Protein 4QPW (pdb70)

Solvent-accessible surface area: 6991 Å² total; per-residue (Å²): 173,38,124,76,54,37,94,35,47,0,50,123,29,51,41,114,41,93,62,85,41,51,157,94,4,136,151,51,13,88,35,25,55,39,121,142,62,7,0,0,28,2,96,11,77,75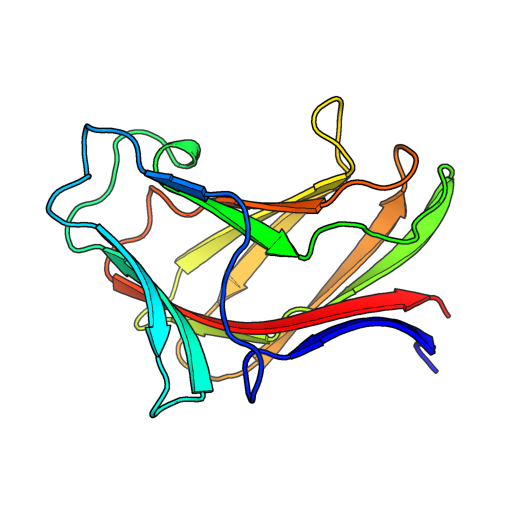,47,4,78,91,31,79,33,0,22,0,6,0,0,37,120,9,64,7,88,109,37,102,109,13,45,0,25,0,36,0,65,5,71,48,141,19,111,0,50,8,4,0,2,29,147,107,28,54,11,142,24,52,12,79,3,34,81,106,65,86,79,28,91,38,80,13,124,3,71,19,96,17,18,6,0,8,0,38,1,0,106,21,76,18,25,2,15,0,38,34,0,50,0,0,53,113

Nearest PDB structures (foldseek):
  4mgs-assembly1_A  TM=1.003E+00  e=3.527E-27  Bacteroides intestinalis DSM 17393
  1gui-assembly1_A  TM=7.685E-01  e=1.820E-06  Thermotoga maritima
  7vnn-assembly1_D  TM=5.940E-01  e=4.351E-04  Clostridioides difficile
  7vnj-assembly1_A  TM=5.433E-01  e=2.843E-04  Clostridioides difficile
  6uwr-assembly1_A  TM=5.544E-01  e=8.235E-04  Clostridioides difficile

InterPro domains:
  IPR001000 Glycoside hydrolase family 10 domain [PF00331] (56-187)
  IPR001000 Glycoside hydrolase family 10 domain [PF00331] (482-740)
  IPR001000 Glycoside hydrolase family 10 domain [SM00633] (434-743)
  IPR008979 Galactose-binding-like domain superfamily [SSF49785] (173-276)
  IPR008979 Galactose-binding-like domain superfamily [SSF49785] (309-467)
  IPR017853 Glycoside hydrolase superfamily [SSF51445] (57-744)
  IPR044846 Glycoside hydrolase family 10 [PTHR31490] (482-677)

B-factor: mean 18.02, std 11.52, range [4.52, 86.67]

Organism: NCBI:txid471870

Foldseek 3Di:
DFAFQDKDFLLPDWDDWDWAAAPVFVVFWDWTHDNVVRWTKIAGADFDPDQQNGKTFQWFQGQAAAFDKKKKKWWKAWPAWDKKKKFFDAPVDGHIDMDTHGHDGDMDMDMDGGHHGTTTIMITGRRDHGMMTIGMITITDD

Sequence (142 aa):
VDKVDYEIDYSTAGYSFWNEVNEEVKETTTIGKNDTEGCLEIKTSVAASQNHFIQYHTADNLPIEIGKEYKLKMMMVRGSAEGKLNFGVGPWSGRAEGSFSFNTEWKEYEFSFKAVADGGHVMTQSGLFVGTIQIKYVKITHS

Secondary structure (DSSP, 8-state):
--EEEEEEETTT------EEE-GGGGGGEEEEEETTTTEEEEEESS--SSGGGEEEESS-S----TT-EEEEEEEEEESS-EEEEEEEE-TT--EEEEEEE-SS-EEEEEEEE-SSSS-EEEEE-TT--EEEEEEEEEEEE-

Radius of gyration: 14.31 Å; Cα contacts (8 Å, |Δi|>4): 376; chains: 1; bounding box: 26×39×34 Å

CATH classification: 2.60.120.260

Structure (mmCIF, N/CA/C/O backbone):
data_4QPW
#
_entry.id   4QPW
#
_cell.length_a   36.869
_cell.length_b   57.049
_cell.length_c   85.383
_cell.angle_alpha   90.00
_cell.angle_beta   90.00
_cell.angle_gamma   90.00
#
_symmetry.space_group_name_H-M   'P 21 21 21'
#
loop_
_entity.id
_entity.type
_entity.pdbx_description
1 polymer 'glycosyl hydrolase family 10'
2 branched beta-D-xylopyranose-(1-4)-beta-D-xylopyranose-(1-4)-beta-D-xylopyranose
3 water water
#
loop_
_atom_site.group_PDB
_atom_site.id
_atom_site.type_symbol
_atom_site.label_atom_id
_atom_site.label_alt_id
_atom_site.label_comp_id
_atom_site.label_asym_id
_atom_site.label_entity_id
_atom_site.label_seq_id
_atom_site.pdbx_PDB_ins_code
_atom_site.Cartn_x
_atom_site.Cartn_y
_atom_site.Cartn_z
_atom_site.occupancy
_atom_site.B_iso_or_equiv
_atom_site.auth_seq_id
_atom_site.auth_comp_id
_atom_site.auth_asym_id
_atom_site.auth_atom_id
_atom_site.pdbx_PDB_model_num
ATOM 1 N N . VAL A 1 1 ? -17.718 0.066 -5.375 1.00 13.00 159 VAL A N 1
ATOM 2 C CA . VAL A 1 1 ? -16.975 -1.202 -5.462 1.00 12.35 159 VAL A CA 1
ATOM 3 C C . VAL A 1 1 ? -15.920 -1.226 -4.380 1.00 10.91 159 VAL A C 1
ATOM 4 O O . VAL A 1 1 ? -15.223 -0.206 -4.114 1.00 12.58 159 VAL A O 1
ATOM 8 N N . ASP A 1 2 ? -15.748 -2.373 -3.774 1.00 10.26 160 ASP A N 1
ATOM 9 C CA . ASP A 1 2 ? -14.645 -2.619 -2.798 1.00 9.72 160 ASP A CA 1
ATOM 10 C C . ASP A 1 2 ? -13.500 -3.154 -3.605 1.00 10.35 160 ASP A C 1
ATOM 11 O O . ASP A 1 2 ? -13.419 -4.361 -3.942 1.00 10.41 160 ASP A O 1
ATOM 16 N N . LYS A 1 3 ? -12.609 -2.264 -4.055 1.00 10.51 161 LYS A N 1
ATOM 17 C CA . LYS A 1 3 ? -11.429 -2.599 -4.833 1.00 10.56 161 LYS A CA 1
ATOM 18 C C . LYS A 1 3 ? -10.462 -3.428 -3.998 1.00 10.16 161 LYS A C 1
ATOM 19 O O . LYS A 1 3 ? -10.226 -3.085 -2.851 1.00 10.51 161 LYS A O 1
ATOM 25 N N . VAL A 1 4 ? -9.949 -4.509 -4.579 1.00 9.66 162 VAL A N 1
ATOM 26 C CA . VAL A 1 4 ? -9.163 -5.475 -3.801 1.00 10.13 162 VAL A CA 1
ATOM 27 C C . VAL A 1 4 ? -7.672 -5.067 -3.787 1.00 10.08 162 VAL A C 1
ATOM 28 O O . VAL A 1 4 ? -7.025 -5.029 -4.878 1.00 12.18 162 VAL A O 1
ATOM 32 N N . ASP A 1 5 ? -7.181 -4.706 -2.657 1.00 8.83 163 ASP A N 1
ATOM 33 C CA . ASP A 1 5 ? -5.746 -4.423 -2.484 1.00 9.65 163 ASP A CA 1
ATOM 34 C C . ASP A 1 5 ? -4.946 -5.704 -2.392 1.00 9.28 163 ASP A C 1
ATOM 35 O O . ASP A 1 5 ? -3.781 -5.761 -2.912 1.00 10.72 163 ASP A O 1
ATOM 40 N N . TYR A 1 6 ? -5.469 -6.731 -1.745 1.00 8.73 164 TYR A N 1
ATOM 41 C CA . TYR A 1 6 ? -4.745 -7.974 -1.392 1.00 8.58 164 TYR A CA 1
ATOM 42 C C . TYR A 1 6 ? -5.727 -9.092 -1.287 1.00 8.22 164 TYR A C 1
ATOM 43 O O . TYR A 1 6 ? -6.840 -8.901 -0.674 1.00 8.69 164 TYR A O 1
ATOM 52 N N . GLU A 1 7 ? -5.393 -10.256 -1.742 1.00 8.40 165 GLU A N 1
ATOM 53 C CA . GLU A 1 7 ? -6.203 -11.462 -1.478 1.00 8.98 165 GLU A CA 1
ATOM 54 C C . GLU A 1 7 ? -5.276 -12.635 -1.264 1.00 9.47 165 GLU A C 1
ATOM 55 O O . GLU A 1 7 ? -4.281 -12.846 -2.024 1.00 11.34 165 GLU A O 1
ATOM 61 N N . ILE A 1 8 ? -5.641 -13.521 -0.388 1.00 9.24 166 ILE A N 1
ATOM 62 C CA . ILE A 1 8 ? -5.067 -14.974 -0.306 1.00 9.69 166 ILE A CA 1
ATOM 63 C C . ILE A 1 8 ? -6.331 -15.815 -0.368 1.00 10.13 166 ILE A C 1
ATOM 64 O O . ILE A 1 8 ? -7.311 -15.638 0.433 1.00 10.90 166 ILE A O 1
ATOM 69 N N . ASP A 1 9 ? -6.413 -16.741 -1.318 1.00 10.30 167 ASP A N 1
ATOM 70 C CA . ASP A 1 9 ? -7.552 -17.560 -1.569 1.00 11.27 167 ASP A CA 1
ATOM 71 C C . ASP A 1 9 ? -7.174 -19.024 -1.336 1.00 10.37 167 ASP A C 1
ATOM 72 O O . ASP A 1 9 ? -6.496 -19.676 -2.170 1.00 11.79 167 ASP A O 1
ATOM 77 N N . TYR A 1 10 ? -7.618 -19.634 -0.244 1.00 9.46 168 TYR A N 1
ATOM 78 C CA . TYR A 1 10 ? -7.262 -20.978 0.162 1.00 9.82 168 TYR A CA 1
ATOM 79 C C . TYR A 1 10 ? -8.024 -22.028 -0.659 1.00 12.36 168 TYR A C 1
ATOM 80 O O . TYR A 1 10 ? -7.701 -23.232 -0.578 1.00 13.89 168 TYR A O 1
ATOM 89 N N . SER A 1 11 ? -8.925 -21.577 -1.535 1.00 13.77 169 SER A N 1
ATOM 90 C CA . SER A 1 11 ? -9.588 -22.444 -2.517 1.00 18.63 169 SER A CA 1
ATOM 91 C C . SER A 1 11 ? -8.525 -23.141 -3.232 1.00 17.67 169 SER A C 1
ATOM 92 O O . SER A 1 11 ? -8.751 -24.345 -3.619 1.00 22.35 169 SER A O 1
ATOM 95 N N . THR A 1 12 ? -7.427 -22.500 -3.612 1.00 15.70 170 THR A N 1
ATOM 96 C CA . THR A 1 12 ? -6.298 -23.024 -4.247 1.00 19.90 170 THR A CA 1
ATOM 97 C C . THR A 1 12 ? -4.967 -22.885 -3.482 1.00 19.31 170 THR A C 1
ATOM 98 O O . THR A 1 12 ? -4.164 -23.833 -3.589 1.00 22.66 170 THR A O 1
ATOM 102 N N . ALA A 1 13 ? -4.649 -21.766 -2.801 1.00 14.56 171 ALA A N 1
ATOM 103 C CA . ALA A 1 13 ? -3.367 -21.564 -2.109 1.00 12.69 171 ALA A CA 1
ATOM 104 C C . ALA A 1 13 ? -3.118 -22.533 -1.003 1.00 11.35 171 ALA A C 1
ATOM 105 O O . ALA A 1 13 ? -4.071 -22.877 -0.270 1.00 11.83 171 ALA A O 1
ATOM 107 N N . GLY A 1 14 ? -1.885 -22.972 -0.802 1.00 10.89 172 GLY A N 1
ATOM 108 C CA . GLY A 1 14 ? -1.502 -23.667 0.416 1.00 10.17 172 GLY A CA 1
ATOM 109 C C . GLY A 1 14 ? -1.278 -22.721 1.571 1.00 9.50 172 GLY A C 1
ATOM 110 O O . GLY A 1 14 ? -1.659 -21.530 1.469 1.00 10.93 172 GLY A O 1
ATOM 111 N N . TYR A 1 15 ? -0.740 -23.223 2.636 1.00 9.43 173 TYR A N 1
ATOM 112 C CA . TYR A 1 15 ? -0.519 -22.477 3.841 1.00 9.13 173 TYR A CA 1
ATOM 113 C C . TYR A 1 15 ? 0.901 -22.513 4.301 1.00 9.28 173 TYR A C 1
ATOM 114 O O . TYR A 1 15 ? 1.436 -23.606 4.618 1.00 10.71 173 TYR A O 1
ATOM 123 N N . SER A 1 16 ? 1.548 -21.360 4.397 1.00 8.85 174 SER A N 1
ATOM 124 C CA . SER A 1 16 ? 2.920 -21.253 4.815 1.00 9.34 174 SER A CA 1
ATOM 125 C C . SER A 1 16 ? 3.113 -20.165 5.862 1.00 10.28 174 SER A C 1
ATOM 126 O O . SER A 1 16 ? 4.254 -19.864 6.268 1.00 11.76 174 SER A O 1
ATOM 129 N N . PHE A 1 17 ? 2.069 -19.546 6.403 1.00 9.01 175 PHE A N 1
ATOM 130 C CA . PHE A 1 17 ? 2.215 -18.388 7.270 1.00 8.08 175 PHE A CA 1
ATOM 131 C C . PHE A 1 17 ? 2.592 -18.757 8.710 1.00 9.29 175 PHE A C 1
ATOM 132 O O . PHE A 1 17 ? 2.438 -19.933 9.131 1.00 10.00 175 PHE A O 1
ATOM 140 N N . TRP A 1 18 ? 3.053 -17.788 9.442 1.00 9.35 176 TRP A N 1
ATOM 141 C CA . TRP A 1 18 ? 3.409 -17.954 10.863 1.00 9.50 176 TRP A CA 1
ATOM 142 C C . TRP A 1 18 ? 2.201 -18.414 11.657 1.00 10.27 176 TRP A C 1
ATOM 143 O O . TRP A 1 18 ? 1.074 -17.929 11.489 1.00 9.41 176 TRP A O 1
ATOM 154 N N . ASN A 1 19 ? 2.480 -19.312 12.615 1.00 10.62 177 ASN A N 1
ATOM 155 C CA . ASN A 1 19 ? 1.480 -19.739 13.547 1.00 11.81 177 ASN A CA 1
ATOM 156 C C . ASN A 1 19 ? 2.140 -20.260 14.806 1.00 13.15 177 ASN A C 1
ATOM 157 O O . ASN A 1 19 ? 3.334 -20.614 14.822 1.00 14.49 177 ASN A O 1
ATOM 162 N N . GLU A 1 20 ? 1.393 -20.262 15.920 1.00 11.73 178 GLU A N 1
ATOM 163 C CA . GLU A 1 20 ? 1.953 -20.705 17.205 1.00 11.50 178 GLU A CA 1
ATOM 164 C C . GLU A 1 20 ? 0.825 -21.338 17.988 1.00 12.04 178 GLU A C 1
ATOM 165 O O . GLU A 1 20 ? -0.100 -20.688 18.444 1.00 13.03 178 GLU A O 1
ATOM 171 N N . VAL A 1 21 ? 0.979 -22.640 18.212 1.00 12.16 179 VAL A N 1
ATOM 172 C CA . VAL A 1 21 ? 0.077 -23.421 19.101 1.00 12.01 179 VAL A CA 1
ATOM 173 C C . VAL A 1 21 ? 0.844 -23.580 20.430 1.00 12.13 179 VAL A C 1
ATOM 174 O O . VAL A 1 21 ? 1.932 -24.185 20.431 1.00 13.15 179 VAL A O 1
ATOM 178 N N . ASN A 1 22 ? 0.369 -22.962 21.459 1.00 11.56 180 ASN A N 1
ATOM 179 C CA . ASN A 1 22 ? 0.986 -23.170 22.782 1.00 12.56 180 ASN A CA 1
ATOM 180 C C . ASN A 1 22 ? 1.045 -24.655 23.105 1.00 11.17 180 ASN A C 1
ATOM 181 O O . ASN A 1 22 ? 0.217 -25.442 22.810 1.00 12.18 180 ASN A O 1
ATOM 186 N N . GLU A 1 23 ? 2.173 -25.000 23.760 1.00 13.16 181 GLU A N 1
ATOM 187 C CA . GLU A 1 23 ? 2.422 -26.394 24.198 1.00 13.20 181 GLU A CA 1
ATOM 188 C C . GLU A 1 23 ? 1.311 -27.020 25.005 1.00 11.87 181 GLU A C 1
ATOM 189 O O . GLU A 1 23 ? 1.158 -28.242 24.918 1.00 13.27 181 GLU A O 1
ATOM 195 N N . GLU A 1 24 ? 0.546 -26.207 25.682 1.00 11.39 182 GLU A N 1
ATOM 196 C CA . GLU A 1 24 ? -0.573 -26.688 26.438 1.00 12.34 182 GLU A CA 1
ATOM 197 C C . GLU A 1 24 ? -1.477 -27.584 25.658 1.00 12.63 182 GLU A C 1
ATOM 198 O O . GLU A 1 24 ? -2.113 -28.510 26.181 1.00 13.17 182 GLU A O 1
ATOM 204 N N . VAL A 1 25 ? -1.720 -27.261 24.336 1.00 11.47 183 VAL A N 1
ATOM 205 C CA . VAL A 1 25 ? -2.714 -27.866 23.505 1.00 11.68 183 VAL A CA 1
ATOM 206 C C . VAL A 1 25 ? -2.126 -28.409 22.231 1.00 11.13 183 VAL A C 1
ATOM 207 O O . VAL A 1 25 ? -2.825 -28.641 21.219 1.00 12.48 183 VAL A O 1
ATOM 211 N N . LYS A 1 26 ? -0.832 -28.701 22.231 1.00 12.24 184 LYS A N 1
ATOM 212 C CA . LYS A 1 26 ? -0.177 -29.182 21.037 1.00 13.30 184 LYS A CA 1
ATOM 213 C C . LYS A 1 26 ? -0.697 -30.456 20.514 1.00 13.06 184 LYS A C 1
ATOM 214 O O . LYS A 1 26 ? -0.730 -30.662 19.282 1.00 15.92 184 LYS A O 1
ATOM 220 N N . GLU A 1 27 ? -1.085 -31.413 21.362 1.00 13.16 185 GLU A N 1
ATOM 221 C CA . GLU A 1 27 ? -1.527 -32.683 20.911 1.00 14.12 185 GLU A CA 1
ATOM 222 C C . GLU A 1 27 ? -2.882 -32.727 20.258 1.00 13.98 185 GLU A C 1
ATOM 223 O O . GLU A 1 27 ? -3.146 -33.642 19.504 1.00 16.82 185 GLU A O 1
ATOM 229 N N . THR A 1 28 ? -3.728 -31.791 20.621 1.00 12.84 186 THR A N 1
ATOM 230 C CA . THR A 1 28 ? -5.124 -31.817 20.307 1.00 13.17 186 THR A CA 1
ATOM 231 C C . THR A 1 28 ? -5.536 -30.711 19.272 1.00 12.89 186 THR A C 1
ATOM 232 O O . THR A 1 28 ? -6.728 -30.518 19.058 1.00 13.32 186 THR A O 1
ATOM 236 N N . THR A 1 29 ? -4.543 -30.066 18.680 1.00 12.63 187 THR A N 1
ATOM 237 C CA . THR A 1 29 ? -4.764 -28.898 17.754 1.00 11.59 187 THR A CA 1
ATOM 238 C C . THR A 1 29 ? -4.029 -29.188 16.495 1.00 11.71 187 THR A C 1
ATOM 239 O O . THR A 1 29 ? -2.856 -29.610 16.489 1.00 13.01 187 THR A O 1
ATOM 243 N N . THR A 1 30 ? -4.656 -28.833 15.342 1.00 11.79 188 THR A N 1
ATOM 244 C CA . THR A 1 30 ? -3.993 -28.837 14.061 1.00 11.95 188 THR A CA 1
ATOM 245 C C . THR A 1 30 ? -4.361 -27.581 13.284 1.00 11.17 188 THR A C 1
ATOM 246 O O . THR A 1 30 ? -5.495 -27.105 13.339 1.00 11.99 188 THR A O 1
ATOM 250 N N . ILE A 1 31 ? -3.395 -27.014 12.594 1.00 11.09 189 ILE A N 1
ATOM 251 C CA . ILE A 1 31 ? -3.564 -25.862 11.662 1.00 10.48 189 ILE A CA 1
ATOM 252 C C . ILE A 1 31 ? -2.966 -26.201 10.313 1.00 11.04 189 ILE A C 1
ATOM 253 O O . ILE A 1 31 ? -1.759 -26.561 10.237 1.00 13.47 189 ILE A O 1
ATOM 258 N N . GLY A 1 32 ? -3.755 -26.200 9.242 1.00 10.91 190 GLY A N 1
ATOM 259 C CA . GLY A 1 32 ? -3.223 -26.437 7.907 1.00 11.36 190 GLY A CA 1
ATOM 260 C C . GLY A 1 32 ? -4.327 -26.501 6.880 1.00 10.32 190 GLY A C 1
ATOM 261 O O . GLY A 1 32 ? -5.493 -26.214 7.197 1.00 11.06 190 GLY A O 1
ATOM 262 N N . LYS A 1 33 ? -3.977 -26.882 5.688 1.00 10.36 191 LYS A N 1
ATOM 263 C CA . LYS A 1 33 ? -4.954 -26.910 4.619 1.00 11.76 191 LYS A CA 1
ATOM 264 C C . LYS A 1 33 ? -5.797 -28.095 4.588 1.00 13.74 191 LYS A C 1
ATOM 265 O O . LYS A 1 33 ? -5.264 -29.264 4.790 1.00 17.64 191 LYS A O 1
ATOM 271 N N . ASN A 1 34 ? -7.074 -27.965 4.338 1.00 12.59 192 ASN A N 1
ATOM 272 C CA . ASN A 1 34 ? -8.004 -29.059 4.001 1.00 13.08 192 ASN A CA 1
ATOM 273 C C . ASN A 1 34 ? -8.168 -28.953 2.500 1.00 14.46 192 ASN A C 1
ATOM 274 O O . ASN A 1 34 ? -8.814 -28.052 1.931 1.00 13.23 192 ASN A O 1
ATOM 279 N N . ASP A 1 35 ? -7.561 -29.876 1.782 1.00 15.62 193 ASP A N 1
ATOM 280 C CA . ASP A 1 35 ? -7.511 -29.822 0.316 1.00 18.23 193 ASP A CA 1
ATOM 281 C C . ASP A 1 35 ? -8.809 -30.389 -0.313 1.00 18.50 193 ASP A C 1
ATOM 282 O O . ASP A 1 35 ? -9.004 -30.228 -1.506 1.00 24.63 193 ASP A O 1
ATOM 287 N N . THR A 1 36 ? -9.626 -31.040 0.423 1.00 16.79 194 THR A N 1
ATOM 288 C CA . THR A 1 36 ? -10.967 -31.524 -0.097 1.00 20.60 194 THR A CA 1
ATOM 289 C C . THR A 1 36 ? -11.941 -30.352 -0.078 1.00 18.41 194 THR A C 1
ATOM 290 O O . THR A 1 36 ? -12.576 -29.994 -1.128 1.00 20.81 194 THR A O 1
ATOM 294 N N . GLU A 1 37 ? -12.181 -29.743 1.084 1.00 16.58 195 GLU A N 1
ATOM 295 C CA . GLU A 1 37 ? -13.036 -28.514 1.180 1.00 15.37 195 GLU A CA 1
ATOM 296 C C . GLU A 1 37 ? -12.370 -27.363 0.444 1.00 14.55 195 GLU A C 1
ATOM 297 O O . GLU A 1 37 ? -13.085 -26.516 -0.131 1.00 16.47 195 GLU A O 1
ATOM 303 N N . GLY A 1 38 ? -11.046 -27.267 0.381 1.00 14.20 196 GLY A N 1
ATOM 304 C CA . GLY A 1 38 ? -10.360 -26.178 -0.193 1.00 13.12 196 GLY A CA 1
ATOM 305 C C . GLY A 1 38 ? -10.330 -24.939 0.750 1.00 11.32 196 GLY A C 1
ATOM 306 O O . GLY A 1 38 ? -10.891 -23.872 0.410 1.00 13.35 196 GLY A O 1
ATOM 307 N N . CYS A 1 39 ? -9.753 -25.055 1.938 1.00 10.11 197 CYS A N 1
ATOM 308 C CA . CYS A 1 39 ? -9.767 -24.030 2.960 1.00 9.31 197 CYS A CA 1
ATOM 309 C C . CYS A 1 39 ? -8.646 -24.213 3.926 1.00 8.87 197 CYS A C 1
ATOM 310 O O . CYS A 1 39 ? -8.132 -25.348 4.092 1.00 10.57 197 CYS A O 1
ATOM 313 N N . LEU A 1 40 ? -8.264 -23.154 4.617 1.00 9.07 198 LEU A N 1
ATOM 314 C CA . LEU A 1 40 ? -7.465 -23.266 5.830 1.00 9.55 198 LEU A CA 1
ATOM 315 C C . LEU A 1 40 ? -8.336 -23.862 6.920 1.00 9.35 198 LEU A C 1
ATOM 316 O O . LEU A 1 40 ? -9.508 -23.461 7.052 1.00 11.10 198 LEU A O 1
ATOM 321 N N . GLU A 1 41 ? -7.832 -24.763 7.744 1.00 9.30 199 GLU A N 1
ATOM 322 C CA . GLU A 1 41 ? -8.605 -25.415 8.780 1.00 9.65 199 GLU A CA 1
ATOM 323 C C . GLU A 1 41 ? -7.838 -25.417 10.095 1.00 9.51 199 GLU A C 1
ATOM 324 O O . GLU A 1 41 ? -6.663 -25.779 10.148 1.00 10.37 199 GLU A O 1
ATOM 330 N N . ILE A 1 42 ? -8.527 -25.049 11.145 1.00 9.78 200 ILE A N 1
ATOM 331 C CA . ILE A 1 42 ? -7.984 -25.019 12.529 1.00 10.31 200 ILE A CA 1
ATOM 332 C C . ILE A 1 42 ? -8.900 -25.967 13.332 1.00 10.32 200 ILE A C 1
ATOM 333 O O . ILE A 1 42 ? -10.109 -25.660 13.531 1.00 11.50 200 ILE A O 1
ATOM 338 N N . LYS A 1 43 ? -8.367 -27.115 13.755 1.00 11.05 201 LYS A N 1
ATOM 339 C CA . LYS A 1 43 ? -9.157 -28.115 14.475 1.00 12.26 201 LYS A CA 1
ATOM 340 C C . LYS A 1 43 ? -8.652 -28.299 15.869 1.00 11.90 201 LYS A C 1
ATOM 341 O O . LYS A 1 43 ? -7.452 -28.494 16.076 1.00 12.97 201 LYS A O 1
ATOM 347 N N . THR A 1 44 ? -9.564 -28.281 16.817 1.00 12.03 202 THR A N 1
ATOM 348 C CA . THR A 1 44 ? -9.251 -28.369 18.261 1.00 12.20 202 THR A CA 1
ATOM 349 C C . THR A 1 44 ? -10.200 -29.332 18.898 1.00 12.95 202 THR A C 1
ATOM 350 O O . THR A 1 44 ? -11.405 -29.394 18.600 1.00 14.24 202 THR A O 1
ATOM 354 N N . SER A 1 45 ? -9.671 -30.184 19.828 1.00 13.99 203 SER A N 1
ATOM 355 C CA . SER A 1 45 ? -10.578 -31.034 20.688 1.00 14.75 203 SER A CA 1
ATOM 356 C C . SER A 1 45 ? -10.527 -30.612 22.082 1.00 14.91 203 SER A C 1
ATOM 357 O O . SER A 1 45 ? -11.404 -31.101 22.894 1.00 17.37 203 SER A O 1
ATOM 360 N N . VAL A 1 46 ? -9.669 -29.741 22.525 1.00 14.65 204 VAL A N 1
ATOM 361 C CA . VAL A 1 46 ? -9.524 -29.259 23.913 1.00 15.11 204 VAL A CA 1
ATOM 362 C C . VAL A 1 46 ? -9.362 -27.755 23.878 1.00 14.44 204 VAL A C 1
ATOM 363 O O . VAL A 1 46 ? -8.404 -27.235 23.203 1.00 15.48 204 VAL A O 1
ATOM 367 N N . ALA A 1 47 ? -10.149 -26.993 24.586 1.00 15.10 205 ALA A N 1
ATOM 368 C CA . ALA A 1 47 ? -9.960 -25.535 24.658 1.00 15.49 205 ALA A CA 1
ATOM 369 C C . ALA A 1 47 ? -8.689 -25.205 25.320 1.00 14.73 205 ALA A C 1
ATOM 370 O O . ALA A 1 47 ? -8.311 -25.856 26.398 1.00 15.86 205 ALA A O 1
ATOM 372 N N . ALA A 1 48 ? -7.933 -24.246 24.875 1.00 14.24 206 ALA A N 1
ATOM 373 C CA . ALA A 1 48 ? -6.792 -23.756 25.577 1.00 14.04 206 ALA A CA 1
ATOM 374 C C . ALA A 1 48 ? -7.259 -22.898 26.764 1.00 14.76 206 ALA A C 1
ATOM 375 O O . ALA A 1 48 ? -8.381 -22.411 26.784 1.00 16.41 206 ALA A O 1
ATOM 377 N N . SER A 1 49 ? -6.340 -22.568 27.656 1.00 15.52 207 SER A N 1
ATOM 378 C CA . SER A 1 49 ? -6.693 -21.695 28.807 1.00 15.56 207 SER A CA 1
ATOM 379 C C . SER A 1 49 ? -6.769 -20.268 28.452 1.00 16.31 207 SER A C 1
ATOM 380 O O . SER A 1 49 ? -7.337 -19.443 29.222 1.00 17.94 207 SER A O 1
ATOM 383 N N . GLN A 1 50 ? -6.120 -19.842 27.343 1.00 14.90 208 GLN A N 1
ATOM 384 C CA . GLN A 1 50 ? -6.169 -18.471 26.853 1.00 15.20 2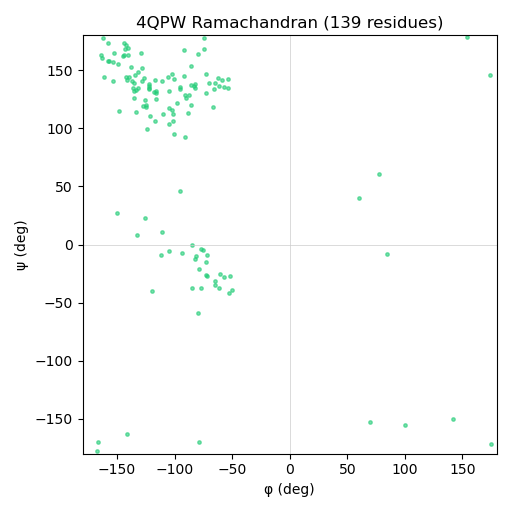08 GLN A CA 1
ATOM 385 C C . GLN A 1 50 ? -6.482 -18.497 25.348 1.00 14.00 208 GLN A C 1
ATOM 386 O O . GLN A 1 50 ? -5.951 -19.317 24.607 1.00 13.67 208 GLN A O 1
ATOM 392 N N . ASN A 1 51 ? -7.176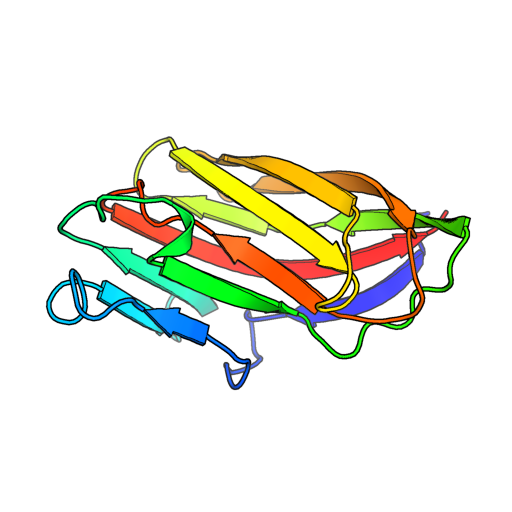 -17.475 24.892 1.00 13.83 209 ASN A N 1
ATOM 393 C CA . ASN A 1 51 ? -7.478 -17.431 23.434 1.00 13.22 209 ASN A CA 1
ATOM 394 C C . ASN A 1 51 ? -6.219 -17.285 22.610 1.00 12.91 209 ASN A C 1
ATOM 395 O O . ASN A 1 51 ? -6.207 -17.877 21.495 1.00 13.02 209 ASN A O 1
ATOM 400 N N . HIS A 1 52 ? -5.202 -16.591 23.012 1.00 12.23 210 HIS A N 1
ATOM 401 C CA . HIS A 1 52 ? -4.029 -16.458 22.167 1.00 12.99 210 HIS A CA 1
ATOM 402 C C . HIS A 1 52 ? -3.175 -17.685 22.142 1.00 12.38 210 HIS A C 1
ATOM 403 O O . HIS A 1 52 ? -2.211 -17.678 21.368 1.00 13.18 210 HIS A O 1
ATOM 410 N N . PHE A 1 53 ? -3.491 -18.717 22.936 1.00 12.51 211 PHE A N 1
ATOM 411 C CA . PHE A 1 53 ? -2.689 -19.908 22.858 1.00 11.50 211 PHE A CA 1
ATOM 412 C C . PHE A 1 53 ? -2.885 -20.707 21.597 1.00 10.92 211 PHE A C 1
ATOM 413 O O . PHE A 1 53 ? -2.156 -21.654 21.341 1.00 11.75 211 PHE A O 1
ATOM 421 N N . ILE A 1 54 ? -3.905 -20.371 20.735 1.00 11.11 212 ILE A N 1
ATOM 422 C CA . ILE A 1 54 ? -3.965 -20.898 19.357 1.00 10.80 212 ILE A CA 1
ATOM 423 C C . ILE A 1 54 ? -4.041 -19.666 18.465 1.00 10.72 212 ILE A C 1
ATOM 424 O O . ILE A 1 54 ? -5.120 -19.009 18.420 1.00 10.84 212 ILE A O 1
ATOM 429 N N . GLN A 1 55 ? -2.910 -19.274 17.902 1.00 10.13 213 GLN A N 1
ATOM 430 C CA . GLN A 1 55 ? -2.828 -18.002 17.107 1.00 10.03 213 GLN A CA 1
ATOM 431 C C . GLN A 1 55 ? -2.093 -18.243 15.839 1.00 10.01 213 GLN A C 1
ATOM 432 O O . GLN A 1 55 ? -1.182 -19.099 15.755 1.00 10.87 213 GLN A O 1
ATOM 438 N N . TYR A 1 56 ? -2.510 -17.530 14.772 1.00 9.59 214 TYR A N 1
ATOM 439 C CA . TYR A 1 56 ? -2.029 -17.853 13.446 1.00 9.33 214 TYR A CA 1
ATOM 440 C C . TYR A 1 56 ? -2.269 -16.658 12.549 1.00 8.93 214 TYR A C 1
ATOM 441 O O . TYR A 1 56 ? -3.315 -16.003 12.634 1.00 9.49 214 TYR A O 1
ATOM 450 N N . HIS A 1 57 ? -1.346 -16.436 11.639 1.00 8.44 215 HIS A N 1
ATOM 451 C CA . HIS A 1 57 ? -1.604 -15.417 10.595 1.00 8.40 215 HIS A CA 1
ATOM 452 C C . HIS A 1 57 ? -2.432 -16.061 9.533 1.00 8.50 215 HIS A C 1
ATOM 453 O O . HIS A 1 57 ? -2.157 -17.181 9.039 1.00 9.35 215 HIS A O 1
ATOM 460 N N . THR A 1 58 ? -3.475 -15.362 9.086 1.00 8.42 216 THR A N 1
ATOM 461 C CA . THR A 1 58 ? -4.298 -15.813 7.944 1.00 8.72 216 THR A CA 1
ATOM 462 C C . THR A 1 58 ? -4.020 -15.044 6.688 1.00 7.89 216 THR A C 1
ATOM 463 O O . THR A 1 58 ? -4.512 -15.434 5.583 1.00 9.27 216 THR A O 1
ATOM 467 N N . ALA A 1 59 ? -3.195 -14.014 6.762 1.00 8.63 217 ALA A N 1
ATOM 468 C CA . ALA A 1 59 ? -2.703 -13.193 5.650 1.00 7.77 217 ALA A CA 1
ATOM 469 C C . ALA A 1 59 ? -1.473 -12.450 6.200 1.00 8.28 217 ALA A C 1
ATOM 470 O O . ALA A 1 59 ? -1.322 -12.304 7.420 1.00 8.59 217 ALA A O 1
ATOM 472 N N . ASP A 1 60 ? -0.630 -11.967 5.299 1.00 8.47 218 ASP A N 1
ATOM 473 C CA . ASP A 1 60 ? 0.642 -11.325 5.706 1.00 8.71 218 ASP A CA 1
ATOM 474 C C . ASP A 1 60 ? 1.084 -10.426 4.591 1.00 8.81 218 ASP A C 1
ATOM 475 O O . ASP A 1 60 ? 0.461 -10.364 3.508 1.00 9.45 218 ASP A O 1
ATOM 480 N N . ASN A 1 61 ? 2.145 -9.647 4.831 1.00 9.10 219 ASN A N 1
ATOM 481 C CA . ASN A 1 61 ? 2.718 -8.808 3.774 1.00 10.22 219 ASN A CA 1
ATOM 482 C C . ASN A 1 61 ? 1.673 -7.814 3.259 1.00 9.59 219 ASN A C 1
ATOM 483 O O . ASN A 1 61 ? 1.605 -7.540 2.044 1.00 9.96 219 ASN A O 1
ATOM 488 N N . LEU A 1 62 ? 0.882 -7.246 4.142 1.00 9.26 220 LEU A N 1
ATOM 489 C CA . LEU A 1 62 ? -0.263 -6.451 3.691 1.00 9.65 220 LEU A CA 1
ATOM 490 C C . LEU A 1 62 ? 0.136 -5.134 3.098 1.00 9.60 220 LEU A C 1
ATOM 491 O O . LEU A 1 62 ? 1.038 -4.445 3.671 1.00 11.60 220 LEU A O 1
ATOM 496 N N . PRO A 1 63 ? -0.573 -4.632 2.118 1.00 9.56 221 PRO A N 1
ATOM 497 C CA . PRO A 1 63 ? -0.205 -3.352 1.429 1.00 10.66 221 PRO A CA 1
ATOM 498 C C . PRO A 1 63 ? -0.977 -2.231 2.063 1.00 14.15 221 PRO A C 1
ATOM 499 O O . PRO A 1 63 ? -1.934 -1.634 1.303 1.00 19.90 221 PRO A O 1
ATOM 503 N N . ILE A 1 64 ? -1.089 -2.082 3.320 1.00 11.30 222 ILE A N 1
ATOM 504 C CA . ILE A 1 64 ? -1.855 -1.072 4.011 1.00 10.49 222 ILE A CA 1
ATOM 505 C C . ILE A 1 64 ? -0.931 0.030 4.541 1.00 10.94 222 ILE A C 1
ATOM 506 O O . ILE A 1 64 ? 0.197 -0.211 4.929 1.00 11.77 222 ILE A O 1
ATOM 511 N N . GLU A 1 65 ? -1.497 1.237 4.534 1.00 11.41 223 GLU A N 1
ATOM 512 C CA . GLU A 1 65 ? -0.738 2.485 4.915 1.00 12.28 223 GLU A CA 1
ATOM 513 C C . GLU A 1 65 ? -1.451 3.124 6.047 1.00 11.82 223 GLU A C 1
ATOM 514 O O . GLU A 1 65 ? -2.659 3.255 6.114 1.00 11.73 223 GLU A O 1
ATOM 520 N N . ILE A 1 66 ? -0.644 3.611 7.050 1.00 12.02 224 ILE A N 1
ATOM 521 C CA . ILE A 1 66 ? -1.209 4.177 8.255 1.00 11.98 224 ILE A CA 1
ATOM 522 C C . ILE A 1 66 ? -2.232 5.293 7.967 1.00 11.83 224 ILE A C 1
ATOM 523 O O . ILE A 1 66 ? -1.961 6.151 7.138 1.00 13.31 224 ILE A O 1
ATOM 528 N N . GLY A 1 67 ? -3.315 5.239 8.629 1.00 12.84 225 GLY A N 1
ATOM 529 C CA . GLY A 1 67 ? -4.320 6.277 8.537 1.00 13.90 225 GLY A CA 1
ATOM 530 C C . GLY A 1 67 ? -5.277 6.136 7.384 1.00 15.20 225 GLY A C 1
ATOM 531 O O . GLY A 1 67 ? -6.306 6.832 7.348 1.00 18.25 225 GLY A O 1
ATOM 532 N N . LYS A 1 68 ? -5.095 5.214 6.438 1.00 13.49 226 LYS A N 1
ATOM 533 C CA . LYS A 1 68 ? -6.069 4.958 5.364 1.00 13.65 226 LYS A CA 1
ATOM 534 C C . LYS A 1 68 ? -7.126 3.993 5.781 1.00 12.16 226 LYS A C 1
ATOM 535 O O . LYS A 1 68 ? -6.930 3.169 6.682 1.00 12.65 226 LYS A O 1
ATOM 541 N N . GLU A 1 69 ? -8.294 4.092 5.158 1.00 12.14 227 GLU A N 1
ATOM 542 C CA . GLU A 1 69 ? -9.445 3.237 5.448 1.00 13.11 227 GLU A CA 1
ATOM 543 C C . GLU A 1 69 ? -9.529 2.028 4.495 1.00 11.53 227 GLU A C 1
ATOM 544 O O . GLU A 1 69 ? -9.433 2.171 3.273 1.00 12.03 227 GLU A O 1
ATOM 550 N N . TYR A 1 70 ? -9.796 0.880 5.118 1.00 11.15 228 TYR A N 1
ATOM 551 C CA . TYR A 1 70 ? -9.900 -0.409 4.392 1.00 10.21 228 TYR A CA 1
ATOM 552 C C . TYR A 1 70 ? -10.971 -1.208 4.973 1.00 9.97 228 TYR A C 1
ATOM 553 O O . TYR A 1 70 ? -11.536 -0.920 6.034 1.00 11.24 228 TYR A O 1
ATOM 562 N N . LYS A 1 71 ? -11.298 -2.346 4.296 1.00 9.81 229 LYS A N 1
ATOM 563 C CA . LYS A 1 71 ? -12.023 -3.439 4.911 1.00 9.99 229 LYS A CA 1
ATOM 564 C C . LYS A 1 71 ? -11.182 -4.694 4.940 1.00 9.21 229 LYS A C 1
ATOM 565 O O . LYS A 1 71 ? -10.423 -4.963 3.972 1.00 10.30 229 LYS A O 1
ATOM 571 N N . LEU A 1 72 ? -11.272 -5.445 5.998 1.00 8.67 230 LEU A N 1
ATOM 572 C CA . LEU A 1 72 ? -10.874 -6.839 6.022 1.00 9.11 230 LEU A CA 1
ATOM 573 C C . LEU A 1 72 ? -12.110 -7.688 5.650 1.00 9.04 230 LEU A C 1
ATOM 574 O O . LEU A 1 72 ? -13.198 -7.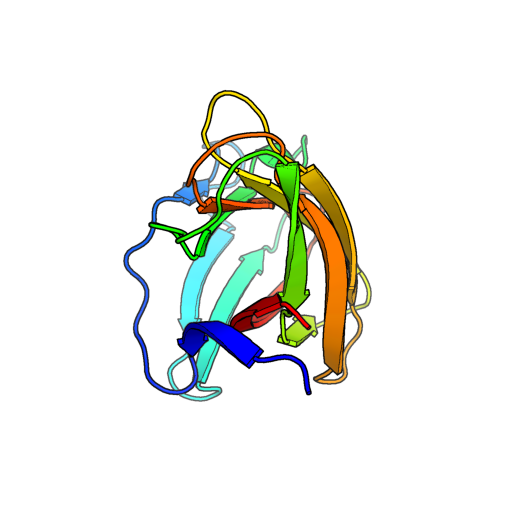473 6.270 1.00 9.95 230 LEU A O 1
ATOM 579 N N . LYS A 1 73 ? -11.992 -8.576 4.714 1.00 8.65 231 LYS A N 1
ATOM 580 C CA . LYS A 1 73 ? -13.048 -9.540 4.358 1.00 8.24 231 LYS A CA 1
ATOM 581 C C . LYS A 1 73 ? -12.545 -10.905 4.601 1.00 8.87 231 LYS A C 1
ATOM 582 O O . LYS A 1 73 ? -11.411 -11.262 4.155 1.00 9.51 231 LYS A O 1
ATOM 588 N N . MET A 1 74 ? -13.294 -11.766 5.295 1.00 8.53 232 MET A N 1
ATOM 589 C CA A MET A 1 74 ? -12.920 -13.157 5.503 0.50 8.57 232 MET A CA 1
ATOM 590 C CA B MET A 1 74 ? -12.892 -13.178 5.547 0.50 9.65 232 MET A CA 1
ATOM 591 C C . MET A 1 74 ? -14.103 -14.042 5.357 1.00 8.69 232 MET A C 1
ATOM 592 O O . MET A 1 74 ? -15.165 -13.705 5.967 1.00 10.68 232 MET A O 1
ATOM 601 N N . MET A 1 75 ? -13.995 -15.108 4.635 1.00 8.10 233 MET A N 1
ATOM 602 C CA . MET A 1 75 ? -15.078 -16.114 4.570 1.00 9.06 233 MET A CA 1
ATOM 603 C C . MET A 1 75 ? -14.742 -17.241 5.530 1.00 8.67 233 MET A C 1
ATOM 604 O O . MET A 1 75 ? -13.659 -17.862 5.426 1.00 9.07 233 MET A O 1
ATOM 609 N N . VAL A 1 76 ? -15.642 -17.477 6.477 1.00 8.90 234 VAL A N 1
ATOM 610 C CA . VAL A 1 76 ? -15.400 -18.347 7.656 1.00 10.04 234 VAL A CA 1
ATOM 611 C C . VAL A 1 76 ? -16.631 -19.168 7.930 1.00 9.50 234 VAL A C 1
ATOM 612 O O . VAL A 1 76 ? -17.781 -18.672 7.784 1.00 10.60 234 VAL A O 1
ATOM 616 N N . ARG A 1 77 ? -16.437 -20.401 8.360 1.00 9.94 235 ARG A N 1
ATOM 617 C CA . ARG A 1 77 ? -17.529 -21.190 9.014 1.00 10.30 235 ARG A CA 1
ATOM 618 C C . ARG A 1 77 ? -16.851 -22.009 10.111 1.00 11.13 235 ARG A C 1
ATOM 619 O O . ARG A 1 77 ? -15.608 -22.231 10.162 1.00 11.55 235 ARG A O 1
ATOM 627 N N . GLY A 1 78 ? -17.692 -22.591 10.972 1.00 10.67 236 GLY A N 1
ATOM 628 C CA . GLY A 1 78 ? -17.239 -23.535 11.978 1.00 11.68 236 GLY A CA 1
ATOM 629 C C . GLY A 1 78 ? -18.183 -24.661 12.148 1.00 12.10 236 GLY A C 1
ATOM 630 O O . GLY A 1 78 ? -19.339 -24.656 11.661 1.00 13.49 236 GLY A O 1
ATOM 631 N N . SER A 1 79 ? -17.725 -25.658 12.880 1.00 12.01 237 SER A N 1
ATOM 632 C CA . SER A 1 79 ? -18.575 -26.833 13.190 1.00 14.01 237 SER A CA 1
ATOM 633 C C . SER A 1 79 ? -19.617 -26.476 14.188 1.00 14.03 237 SER A C 1
ATOM 634 O O . SER A 1 79 ? -20.551 -27.326 14.377 1.00 17.57 237 SER A O 1
ATOM 637 N N . ALA A 1 80 ? -19.553 -25.421 14.869 1.00 13.62 238 ALA A N 1
ATOM 638 C CA . ALA A 1 80 ? -20.522 -24.881 15.780 1.00 16.66 238 ALA A CA 1
ATOM 639 C C . ALA A 1 80 ? -20.361 -23.388 15.829 1.00 16.68 238 ALA A C 1
ATOM 640 O O . ALA A 1 80 ? -19.340 -22.834 15.290 1.00 16.52 238 ALA A O 1
ATOM 642 N N . GLU A 1 81 ? -21.296 -22.636 16.351 1.00 17.55 239 GLU A N 1
ATOM 643 C CA . GLU A 1 81 ? -21.169 -21.253 16.563 1.00 16.93 239 GLU A CA 1
ATOM 644 C C . GLU A 1 81 ? -19.962 -20.916 17.441 1.00 17.00 239 GLU A C 1
ATOM 645 O O . GLU A 1 81 ? -19.712 -21.595 18.472 1.00 18.73 239 GLU A O 1
ATOM 651 N N . GLY A 1 82 ? -19.151 -19.918 17.121 1.00 15.38 240 GLY A N 1
ATOM 652 C CA . GLY A 1 82 ? -18.045 -19.486 17.919 1.00 16.15 240 GLY A CA 1
ATOM 653 C C . GLY A 1 82 ? -17.516 -18.175 17.464 1.00 14.08 240 GLY A C 1
ATOM 654 O O . GLY A 1 82 ? -18.116 -17.522 16.562 1.00 15.42 240 GLY A O 1
ATOM 655 N N . LYS A 1 83 ? -16.446 -17.705 18.121 1.00 14.76 241 LYS A N 1
ATOM 656 C CA . LYS A 1 83 ? -15.858 -16.428 17.857 1.00 16.45 241 LYS A CA 1
ATOM 657 C C . LYS A 1 83 ? -14.382 -16.506 17.466 1.00 15.40 241 LYS A C 1
ATOM 658 O O . LYS A 1 83 ? -13.602 -17.262 18.063 1.00 19.12 241 LYS A O 1
ATOM 664 N N . LEU A 1 84 ? -14.050 -15.745 16.416 1.00 16.04 242 LEU A N 1
ATOM 665 C CA . LEU A 1 84 ? -12.681 -15.594 15.819 1.00 18.03 242 LEU A CA 1
ATOM 666 C C . LEU A 1 84 ? -12.174 -14.192 16.293 1.00 16.45 242 LEU A C 1
ATOM 667 O O . LEU A 1 84 ? -12.885 -13.251 15.911 1.00 21.55 242 LEU A O 1
ATOM 672 N N . ASN A 1 85 ? -11.154 -13.991 17.033 1.00 13.09 243 ASN A N 1
ATOM 673 C CA . ASN A 1 85 ? -10.583 -12.693 17.280 1.00 12.73 243 ASN A CA 1
ATOM 674 C C . ASN A 1 85 ? -9.493 -12.384 16.285 1.00 11.86 243 ASN A C 1
ATOM 675 O O . ASN A 1 85 ? -8.772 -13.336 15.848 1.00 13.40 243 ASN A O 1
ATOM 680 N N . PHE A 1 86 ? -9.316 -11.156 15.866 1.00 10.55 244 PHE A N 1
ATOM 681 C CA . PHE A 1 86 ? -8.290 -10.781 14.912 1.00 10.23 244 PHE A CA 1
ATOM 682 C C . PHE A 1 86 ? -7.727 -9.478 15.176 1.00 10.79 244 PHE A C 1
ATOM 683 O O . PHE A 1 86 ? -8.387 -8.604 15.866 1.00 11.35 244 PHE A O 1
ATOM 691 N N . GLY A 1 87 ? -6.568 -9.186 14.613 1.00 10.57 245 GLY A N 1
ATOM 692 C CA . GLY A 1 87 ? -6.034 -7.843 14.504 1.00 10.54 245 GLY A CA 1
ATOM 693 C C . GLY A 1 87 ? -5.367 -7.677 13.178 1.00 9.39 245 GLY A C 1
ATOM 694 O O . GLY A 1 87 ? -4.701 -8.643 12.703 1.00 10.40 245 GLY A O 1
ATOM 695 N N . VAL A 1 88 ? -5.490 -6.539 12.558 1.00 9.11 246 VAL A N 1
ATOM 696 C CA . VAL A 1 88 ? -4.857 -6.261 11.279 1.00 9.29 246 VAL A CA 1
ATOM 697 C C . VAL A 1 88 ? -3.734 -5.251 11.471 1.00 9.80 246 VAL A C 1
ATOM 698 O O . VAL A 1 88 ? -4.025 -4.057 11.897 1.00 10.71 246 VAL A O 1
ATOM 702 N N . GLY A 1 89 ? -2.511 -5.620 11.296 1.00 9.64 247 GLY A N 1
ATOM 703 C CA . GLY A 1 89 ? -1.354 -4.736 11.519 1.00 10.52 247 GLY A CA 1
ATOM 704 C C . GLY A 1 89 ? -0.132 -5.542 11.846 1.00 10.91 247 GLY A C 1
ATOM 705 O O . GLY A 1 89 ? -0.139 -6.750 11.924 1.00 10.10 247 GLY A O 1
ATOM 706 N N . PRO A 1 90 ? 1.004 -4.822 12.033 1.00 11.14 248 PRO A N 1
ATOM 707 C CA . PRO A 1 90 ? 2.249 -5.417 12.393 1.00 11.09 248 PRO A CA 1
ATOM 708 C C . PRO A 1 90 ? 2.256 -5.856 13.887 1.00 10.13 248 PRO A C 1
ATOM 709 O O . PRO A 1 90 ? 1.360 -5.626 14.611 1.00 10.57 248 PRO A O 1
ATOM 713 N N . TRP A 1 91 ? 3.397 -6.475 14.246 1.00 11.36 249 TRP A N 1
ATOM 714 C CA . TRP A 1 91 ? 3.543 -6.959 15.612 1.00 13.22 249 TRP A CA 1
ATOM 715 C C . TRP A 1 91 ? 3.439 -5.804 16.685 1.00 11.53 249 TRP A C 1
ATOM 716 O O . TRP A 1 91 ? 2.969 -6.057 17.768 1.00 14.31 249 TRP A O 1
ATOM 727 N N . SER A 1 92 ? 3.750 -4.602 16.281 1.00 12.25 250 SER A N 1
ATOM 728 C CA . SER A 1 92 ? 3.670 -3.494 17.268 1.00 12.55 250 SER A CA 1
ATOM 729 C C . SER A 1 92 ? 2.317 -3.105 17.630 1.00 12.08 250 SER A C 1
ATOM 730 O O . SER A 1 92 ? 2.108 -2.490 18.736 1.00 13.26 250 SER A O 1
ATOM 733 N N . GLY A 1 93 ? 1.291 -3.278 16.781 1.00 11.41 251 GLY A N 1
ATOM 734 C CA . GLY A 1 93 ? 0.007 -2.760 17.073 1.00 11.80 251 GLY A CA 1
ATOM 735 C C . GLY A 1 93 ? -0.947 -2.970 15.875 1.00 10.77 251 GLY A C 1
ATOM 736 O O . GLY A 1 93 ? -0.507 -2.823 14.737 1.00 11.84 251 GLY A O 1
ATOM 737 N N . ARG A 1 94 ? -2.185 -3.192 16.175 1.00 10.98 252 ARG A N 1
ATOM 738 C CA . ARG A 1 94 ? -3.200 -3.603 15.107 1.00 10.37 252 ARG A CA 1
ATOM 739 C C . ARG A 1 94 ? -4.503 -2.963 15.315 1.00 12.10 252 ARG A C 1
ATOM 740 O O . ARG A 1 94 ? -4.900 -2.614 16.463 1.00 12.97 252 ARG A O 1
ATOM 748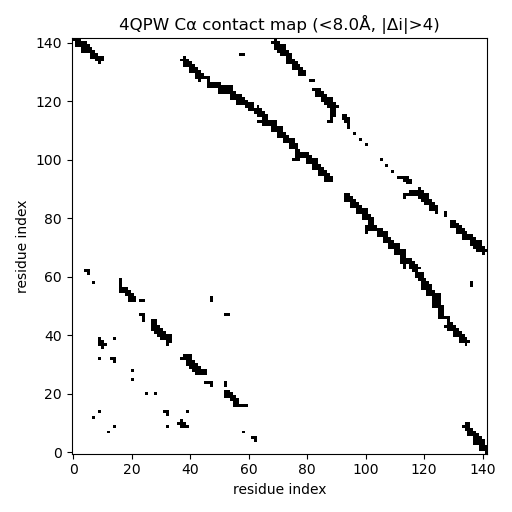 N N . ALA A 1 95 ? -5.352 -2.965 14.252 1.00 11.42 253 ALA A N 1
ATOM 749 C CA . ALA A 1 95 ? -6.760 -2.672 14.349 1.00 12.06 253 ALA A CA 1
ATOM 750 C C . ALA A 1 95 ? -7.474 -3.959 14.718 1.00 11.10 253 ALA A C 1
ATOM 751 O O . ALA A 1 95 ? -7.440 -4.954 13.936 1.00 11.51 253 ALA A O 1
ATOM 753 N N . GLU A 1 96 ? -8.165 -4.042 15.821 1.00 11.84 254 GLU A N 1
ATOM 754 C CA . GLU A 1 96 ? -8.718 -5.245 16.406 1.00 12.29 254 GLU A CA 1
ATOM 755 C C . GLU A 1 96 ? -10.173 -5.425 16.279 1.00 12.37 254 GLU A C 1
ATOM 756 O O . GLU A 1 96 ? -10.965 -4.427 16.372 1.00 13.43 254 GLU A O 1
ATOM 762 N N . GLY A 1 97 ? -10.670 -6.616 16.109 1.00 11.67 255 GLY A N 1
ATOM 763 C CA . GLY A 1 97 ? -12.064 -6.924 16.078 1.00 13.21 255 GLY A CA 1
ATOM 764 C C . GLY A 1 97 ? -12.317 -8.397 16.195 1.00 11.98 255 GLY A C 1
ATOM 765 O O . GLY A 1 97 ? -11.411 -9.144 16.567 1.00 12.44 255 GLY A O 1
ATOM 766 N N . SER A 1 98 ? -13.526 -8.813 15.980 1.00 12.48 256 SER A N 1
ATOM 767 C CA . SER A 1 98 ? -13.876 -10.206 16.051 1.00 13.55 256 SER A CA 1
ATOM 768 C C . SER A 1 98 ? -15.001 -10.552 15.108 1.00 14.05 256 SER A C 1
ATOM 769 O O . SER A 1 98 ? -15.808 -9.631 14.742 1.00 14.34 256 SER A O 1
ATOM 772 N N . PHE A 1 99 ? -15.099 -11.797 14.687 1.00 13.06 257 PHE A N 1
ATOM 773 C CA . PHE A 1 99 ? -16.204 -12.309 13.914 1.00 13.37 257 PHE A CA 1
ATOM 774 C C . PHE A 1 99 ? -16.860 -13.487 14.653 1.00 13.71 257 PHE A C 1
ATOM 775 O O . PHE A 1 99 ? -16.182 -14.399 15.147 1.00 16.14 257 PHE A O 1
ATOM 783 N N . SER A 1 100 ? -18.186 -13.481 14.656 1.00 15.04 258 SER A N 1
ATOM 784 C CA . SER A 1 100 ? -18.977 -14.588 15.257 1.00 14.74 258 SER A CA 1
ATOM 785 C C . SER A 1 100 ? -19.555 -15.445 14.139 1.00 14.01 258 SER A C 1
ATOM 786 O O . SER A 1 100 ? -20.462 -14.977 13.427 1.00 15.94 258 SER A O 1
ATOM 789 N N . PHE A 1 101 ? -18.951 -16.577 13.933 1.00 13.31 259 PHE A N 1
ATOM 790 C CA . PHE A 1 101 ? -19.228 -17.470 12.833 1.00 12.51 259 PHE A CA 1
ATOM 791 C C . PHE A 1 101 ? -20.256 -18.496 13.185 1.00 12.46 259 PHE A C 1
ATOM 792 O O . PHE A 1 101 ? -20.556 -18.677 14.406 1.00 13.87 259 PHE A O 1
ATOM 800 N N . ASN A 1 102 ? -20.740 -19.165 12.193 1.00 12.39 260 ASN A N 1
ATOM 801 C CA . ASN A 1 102 ? -21.732 -20.248 12.398 1.00 12.47 260 ASN A CA 1
ATOM 802 C C . ASN A 1 102 ? -21.429 -21.331 11.464 1.00 12.51 260 ASN A C 1
ATOM 803 O O . ASN A 1 102 ? -20.294 -21.464 10.878 1.00 13.00 260 ASN A O 1
ATOM 808 N N . THR A 1 103 ? -22.361 -22.273 11.194 1.00 12.69 261 THR A N 1
ATOM 809 C CA . THR A 1 103 ? -22.124 -23.390 10.397 1.00 13.12 261 THR A CA 1
ATOM 810 C C . THR A 1 103 ? -22.290 -23.194 8.881 1.00 12.25 261 THR A C 1
ATOM 811 O O . THR A 1 103 ? -22.168 -24.139 8.113 1.00 15.41 261 THR A O 1
ATOM 815 N N . GLU A 1 104 ? -22.641 -22.012 8.448 1.00 10.97 262 GLU A N 1
ATOM 816 C CA . GLU A 1 104 ? -22.833 -21.668 7.045 1.00 11.18 262 GLU A CA 1
ATOM 817 C C . GLU A 1 104 ? -21.565 -20.917 6.563 1.00 10.13 262 GLU A C 1
ATOM 818 O O . GLU A 1 104 ? -21.087 -20.059 7.293 1.00 11.22 262 GLU A O 1
ATOM 824 N N . TRP A 1 105 ? -21.166 -21.163 5.351 1.00 9.64 263 TRP A N 1
ATOM 825 C CA . TRP A 1 105 ? -20.097 -20.330 4.725 1.00 9.00 263 TRP A CA 1
ATOM 826 C C . TRP A 1 105 ? -20.655 -18.928 4.544 1.00 9.36 263 TRP A C 1
ATOM 827 O O . TRP A 1 105 ? -21.662 -18.740 3.755 1.00 11.26 263 TRP A O 1
ATOM 838 N N . LYS A 1 106 ? -20.079 -17.923 5.175 1.00 9.50 264 LYS A N 1
ATOM 839 C CA . LYS A 1 106 ? -20.487 -16.530 5.104 1.00 10.25 264 LYS A CA 1
ATOM 840 C C . LYS A 1 106 ? -19.237 -15.676 4.999 1.00 9.42 264 LYS A C 1
ATOM 841 O O . LYS A 1 106 ? -18.181 -16.052 5.487 1.00 10.13 264 LYS A O 1
ATOM 847 N N . GLU A 1 107 ? -19.386 -14.497 4.376 1.00 9.43 265 GLU A N 1
ATOM 848 C CA . GLU A 1 107 ? -18.332 -13.504 4.358 1.00 9.64 265 GLU A CA 1
ATOM 849 C C . GLU A 1 107 ? -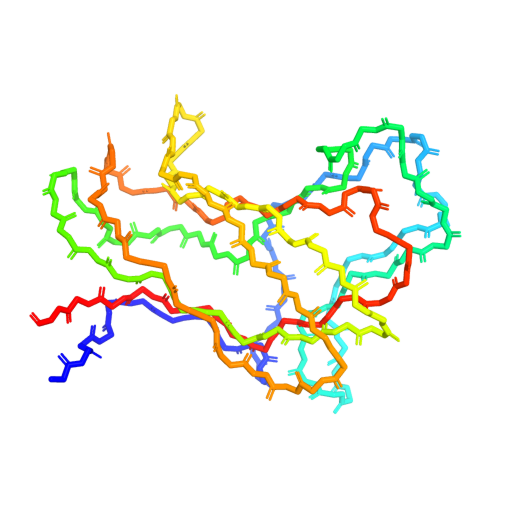18.552 -12.519 5.458 1.00 9.69 265 GLU A C 1
ATOM 850 O O . GLU A 1 107 ? -19.715 -12.064 5.663 1.00 11.69 265 GLU A O 1
ATOM 856 N N . TYR A 1 108 ? -17.534 -12.189 6.209 1.00 9.95 266 TYR A N 1
ATOM 857 C CA . TYR A 1 108 ? -17.540 -11.194 7.249 1.00 10.35 266 TYR A CA 1
ATOM 858 C C . TYR A 1 108 ? -16.701 -10.025 6.837 1.00 9.60 266 TYR A C 1
ATOM 859 O O . TYR A 1 108 ? -15.604 -10.233 6.225 1.00 11.09 266 TYR A O 1
ATOM 868 N N . GLU A 1 109 ? -17.106 -8.809 7.128 1.00 10.29 267 GLU A N 1
ATOM 869 C CA . GLU A 1 109 ? -16.338 -7.638 6.816 1.00 10.87 267 GLU A CA 1
ATOM 870 C C . GLU A 1 109 ? -16.119 -6.778 8.020 1.00 10.81 267 GLU A C 1
ATOM 871 O O . GLU A 1 109 ? -17.007 -6.619 8.887 1.00 14.63 267 GLU A O 1
ATOM 877 N N . PHE A 1 110 ? -14.954 -6.171 8.115 1.00 11.35 268 PHE A N 1
ATOM 878 C CA . PHE A 1 110 ? -14.524 -5.241 9.239 1.00 11.37 268 PHE A CA 1
ATOM 879 C C . PHE A 1 110 ? -13.918 -4.057 8.614 1.00 11.35 268 PHE A C 1
ATOM 880 O O . PHE A 1 110 ? -12.848 -4.130 7.995 1.00 10.43 268 PHE A O 1
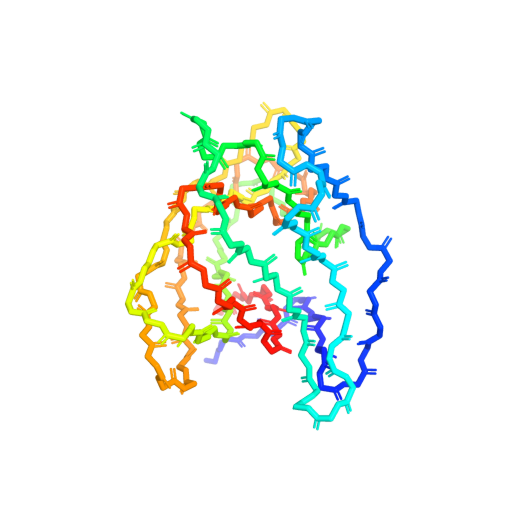ATOM 888 N N . SER A 1 111 ? -14.552 -2.894 8.762 1.00 12.39 269 SER A N 1
ATOM 889 C CA . SER A 1 111 ? -13.994 -1.666 8.337 1.00 12.31 269 SER A CA 1
ATOM 890 C C . SER A 1 111 ? -13.032 -1.055 9.348 1.00 12.10 269 SER A C 1
ATOM 891 O O . SER A 1 111 ? -13.345 -1.111 10.563 1.00 14.83 269 SER A O 1
ATOM 894 N N . PHE A 1 112 ? -11.921 -0.557 8.929 1.00 11.63 270 PHE A N 1
ATOM 895 C CA . PHE A 1 112 ? -10.944 -0.008 9.883 1.00 11.29 270 PHE A CA 1
ATOM 896 C C . PHE A 1 112 ? -10.134 0.999 9.221 1.00 11.54 270 PHE A C 1
ATOM 897 O O . PHE A 1 112 ? -9.852 1.009 8.031 1.00 12.42 270 PHE A O 1
ATOM 905 N N . LYS A 1 113 ? -9.548 1.918 10.084 1.00 12.77 271 LYS A N 1
ATOM 906 C CA . LYS A 1 113 ? -8.451 2.777 9.728 1.00 13.38 271 LYS A CA 1
ATOM 907 C C . LYS A 1 113 ? -7.111 2.070 10.057 1.00 12.10 271 LYS A C 1
ATOM 908 O O . LYS A 1 113 ? -6.970 1.655 11.235 1.00 13.10 271 LYS A O 1
ATOM 914 N N . ALA A 1 114 ? -6.186 1.926 9.167 1.00 11.50 272 ALA A N 1
ATOM 915 C CA . ALA A 1 114 ? -4.961 1.251 9.493 1.00 11.28 272 ALA A CA 1
ATOM 916 C C . ALA A 1 114 ? -4.213 2.016 10.620 1.00 12.09 272 ALA A C 1
ATOM 917 O O . ALA A 1 114 ? -4.143 3.274 10.553 1.00 12.76 272 ALA A O 1
ATOM 919 N N . VAL A 1 115 ? -3.709 1.292 11.562 1.00 11.24 273 VAL A N 1
ATOM 920 C CA . VAL A 1 115 ? -2.996 1.918 12.720 1.00 11.07 273 VAL A CA 1
ATOM 921 C C . VAL A 1 115 ? -1.546 1.990 12.480 1.00 11.51 273 VAL A C 1
ATOM 922 O O . VAL A 1 115 ? -0.817 2.641 13.340 1.00 12.70 273 VAL A O 1
ATOM 926 N N . ALA A 1 116 ? -0.970 1.434 11.445 1.00 12.04 274 ALA A N 1
ATOM 927 C CA . ALA A 1 116 ? 0.412 1.340 11.157 1.00 11.70 274 ALA A CA 1
ATOM 928 C C . ALA A 1 116 ? 0.594 1.014 9.684 1.00 12.23 274 ALA A C 1
ATOM 929 O O . ALA A 1 116 ? -0.395 0.751 8.971 1.00 14.28 274 ALA A O 1
ATOM 931 N N . ASP A 1 117 ? 1.792 0.944 9.235 1.00 13.06 275 ASP A N 1
ATOM 932 C CA . ASP A 1 117 ? 2.081 0.412 7.853 1.00 13.28 275 ASP A CA 1
ATOM 933 C C . ASP A 1 117 ? 2.202 -1.078 7.867 1.00 12.13 275 ASP A C 1
ATOM 934 O O . ASP A 1 117 ? 2.832 -1.686 8.762 1.00 14.59 275 ASP A O 1
ATOM 939 N N . GLY A 1 118 ? 1.612 -1.772 6.863 1.00 10.95 276 GLY A N 1
ATOM 940 C CA . GLY A 1 118 ? 1.891 -3.150 6.651 1.00 11.40 276 GLY A CA 1
ATOM 941 C C . GLY A 1 118 ? 1.367 -4.112 7.671 1.00 10.17 276 GLY A C 1
ATOM 942 O O . GLY A 1 118 ? 0.343 -3.861 8.282 1.00 12.66 276 GLY A O 1
ATOM 943 N N . GLY A 1 119 ? 2.014 -5.221 7.826 1.00 10.31 277 GLY A N 1
ATOM 944 C CA . GLY A 1 119 ? 1.630 -6.209 8.819 1.00 10.18 277 GLY A CA 1
ATOM 945 C C . GLY A 1 119 ? 0.836 -7.392 8.269 1.00 8.88 277 GLY A C 1
ATOM 946 O O . GLY A 1 119 ? 1.027 -7.805 7.112 1.00 9.80 277 GLY A O 1
ATOM 947 N N . HIS A 1 120 ? 0.082 -7.983 9.164 1.00 8.44 278 HIS A N 1
ATOM 948 C CA . HIS A 1 120 ? -0.559 -9.283 8.908 1.00 8.59 278 HIS A CA 1
ATOM 949 C C . HIS A 1 120 ? -1.914 -9.318 9.556 1.00 8.89 278 HIS A C 1
ATOM 950 O O . HIS A 1 120 ? -2.344 -8.385 10.248 1.00 9.26 278 HIS A O 1
ATOM 957 N N . VAL A 1 121 ? -2.678 -10.406 9.282 1.00 8.28 279 VAL A N 1
ATOM 958 C CA . VAL A 1 121 ? -3.960 -10.627 9.961 1.00 8.36 279 VAL A CA 1
ATOM 959 C C . VAL A 1 121 ? -3.723 -11.645 11.052 1.00 9.04 279 VAL A C 1
ATOM 960 O O . VAL A 1 121 ? -3.697 -12.886 10.800 1.00 9.41 279 VAL A O 1
ATOM 964 N N . MET A 1 122 ? -3.473 -11.187 12.264 1.00 8.98 280 MET A N 1
ATOM 965 C CA . MET A 1 122 ? -3.317 -12.077 13.426 1.00 9.32 280 MET A CA 1
ATOM 966 C C . MET A 1 122 ? -4.685 -12.599 13.772 1.00 9.82 280 MET A C 1
ATOM 967 O O . MET A 1 122 ? -5.641 -11.826 13.938 1.00 11.86 280 MET A O 1
ATOM 972 N N . THR A 1 123 ? -4.835 -13.924 13.951 1.00 9.35 281 THR A N 1
ATOM 973 C CA . THR A 1 123 ? -6.135 -14.563 14.165 1.00 9.59 281 THR A CA 1
ATOM 974 C C . THR A 1 123 ? -5.964 -15.492 15.360 1.00 9.46 281 THR A C 1
ATOM 975 O O . THR A 1 123 ? -4.955 -16.213 15.478 1.00 10.31 281 THR A O 1
ATOM 979 N N . GLN A 1 124 ? -6.913 -15.466 16.303 1.00 9.47 282 GLN A N 1
ATOM 980 C CA . GLN A 1 124 ? -6.817 -16.210 17.559 1.00 9.98 282 GLN A CA 1
ATOM 981 C C . GLN A 1 124 ? -8.118 -16.902 17.901 1.00 10.35 282 GLN A C 1
ATOM 982 O O . GLN A 1 124 ? -9.212 -16.259 17.800 1.00 11.63 282 GLN A O 1
ATOM 988 N N . SER A 1 125 ? -8.040 -18.178 18.306 1.00 10.64 283 SER A N 1
ATOM 989 C CA . SER A 1 125 ? -9.227 -18.978 18.557 1.00 10.81 283 SER A CA 1
ATOM 990 C C . SER A 1 125 ? -8.984 -20.050 19.647 1.00 10.51 283 SER A C 1
ATOM 991 O O . SER A 1 125 ? -9.663 -21.036 19.599 1.00 10.92 283 SER A O 1
ATOM 994 N N . GLY A 1 126 ? -8.061 -19.790 20.549 1.00 10.60 284 GLY A N 1
ATOM 995 C CA . GLY A 1 126 ? -7.749 -20.840 21.551 1.00 11.71 284 GLY A CA 1
ATOM 996 C C . GLY A 1 126 ? -8.934 -21.319 22.388 1.00 12.16 284 GLY A C 1
ATOM 997 O O . GLY A 1 126 ? -8.887 -22.497 22.850 1.00 13.45 284 GLY A O 1
ATOM 998 N N . LEU A 1 127 ? -9.924 -20.491 22.606 1.00 12.63 285 LEU A N 1
ATOM 999 C CA . LEU A 1 127 ? -11.057 -20.939 23.438 1.00 13.47 285 LEU A CA 1
ATOM 1000 C C . LEU A 1 127 ? -12.038 -21.739 22.706 1.00 13.97 285 LEU A C 1
ATOM 1001 O O . LEU A 1 127 ? -13.019 -22.305 23.294 1.00 16.51 285 LEU A O 1
ATOM 1006 N N . PHE A 1 128 ? -11.993 -21.863 21.346 1.00 13.24 286 PHE A N 1
ATOM 1007 C CA . PHE A 1 128 ? -12.943 -22.587 20.556 1.00 12.91 286 PHE A CA 1
ATOM 1008 C C . PHE A 1 128 ? -12.624 -24.003 20.404 1.00 12.84 286 PHE A C 1
ATOM 1009 O O . PHE A 1 128 ? -11.486 -24.349 20.014 1.00 13.90 286 PHE A O 1
ATOM 1017 N N . VAL A 1 129 ? -13.581 -24.904 20.683 1.00 14.12 287 VAL A N 1
ATOM 1018 C CA . VAL A 1 129 ? -13.517 -26.299 20.480 1.00 13.38 287 VAL A CA 1
ATOM 1019 C C . VAL A 1 129 ? -14.260 -26.759 19.266 1.00 14.22 287 VAL A C 1
ATOM 1020 O O . VAL A 1 129 ? -15.484 -26.581 19.229 1.00 15.51 287 VAL A O 1
ATOM 1024 N N . GLY A 1 130 ? -13.627 -27.306 18.273 1.00 13.11 288 GLY A N 1
ATOM 1025 C CA . GLY A 1 130 ? -14.236 -27.783 17.068 1.00 14.21 288 GLY A CA 1
ATOM 1026 C C . GLY A 1 130 ? -13.366 -27.482 15.853 1.00 12.17 288 GLY A C 1
ATOM 1027 O O . GLY A 1 130 ? -12.139 -27.459 15.947 1.00 13.62 288 GLY A O 1
ATOM 1028 N N . THR A 1 131 ? -14.019 -27.290 14.724 1.00 12.29 289 THR A N 1
ATOM 1029 C CA . THR A 1 131 ? -13.303 -27.027 13.434 1.00 11.95 289 THR A CA 1
ATOM 1030 C C . THR A 1 131 ? -13.690 -25.625 12.970 1.00 11.85 289 THR A C 1
ATOM 1031 O O . THR A 1 131 ? -14.906 -25.322 12.844 1.00 12.87 289 THR A O 1
ATOM 1035 N N . ILE A 1 132 ? -12.685 -24.777 12.724 1.00 10.52 290 ILE A N 1
ATOM 1036 C CA . ILE A 1 132 ? -12.829 -23.477 12.014 1.00 9.97 290 ILE A CA 1
ATOM 1037 C C . ILE A 1 132 ? -12.276 -23.660 10.631 1.00 10.10 290 ILE A C 1
ATOM 1038 O O . ILE A 1 132 ? -11.174 -24.204 10.431 1.00 10.42 290 ILE A O 1
ATOM 1043 N N . GLN A 1 133 ? -13.017 -23.212 9.615 1.00 9.25 291 GLN A N 1
ATOM 1044 C CA . GLN A 1 133 ? -12.562 -23.199 8.212 1.00 9.30 291 GLN A CA 1
ATOM 1045 C C . GLN A 1 133 ? -12.603 -21.795 7.645 1.00 8.75 291 GLN A C 1
ATOM 1046 O O . GLN A 1 133 ? -13.569 -21.039 7.879 1.00 9.33 291 GLN A O 1
ATOM 1052 N N . ILE A 1 134 ? -11.513 -21.414 6.965 1.00 8.83 292 ILE A N 1
ATOM 1053 C CA . ILE A 1 134 ? -11.342 -20.065 6.398 1.00 8.69 292 ILE A CA 1
ATOM 1054 C C . ILE A 1 134 ? -11.050 -20.229 4.938 1.00 8.03 292 ILE A C 1
ATOM 1055 O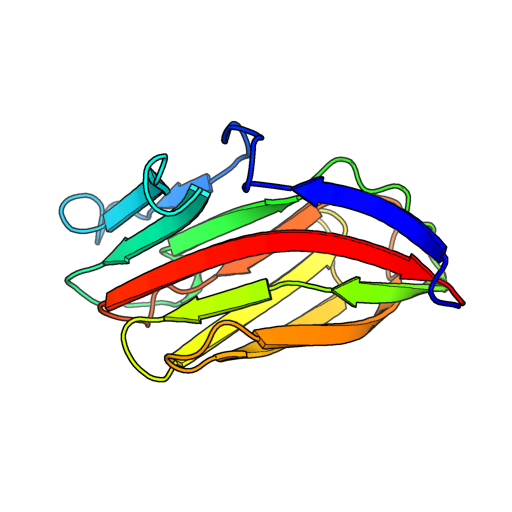 O . ILE A 1 134 ? -10.085 -20.850 4.522 1.00 8.80 292 ILE A O 1
ATOM 1060 N N . LYS A 1 135 ? -11.940 -19.676 4.078 1.00 8.13 293 LYS A N 1
ATOM 1061 C CA . LYS A 1 135 ? -11.804 -19.859 2.649 1.00 8.35 293 LYS A CA 1
ATOM 1062 C C . LYS A 1 135 ? -10.843 -18.830 1.968 1.00 7.87 293 LYS A C 1
ATOM 1063 O O . LYS A 1 135 ? -10.155 -19.223 1.032 1.00 9.46 293 LYS A O 1
ATOM 1069 N N . TYR A 1 136 ? -10.886 -17.611 2.430 1.00 8.18 294 TYR A N 1
ATOM 1070 C CA . TYR A 1 136 ? -10.061 -16.528 1.840 1.00 8.19 294 TYR A CA 1
ATOM 1071 C C . TYR A 1 136 ? -10.032 -15.395 2.792 1.00 7.82 294 TYR A C 1
ATOM 1072 O O . TYR A 1 136 ? -10.887 -15.263 3.688 1.00 8.25 294 TYR A O 1
ATOM 1081 N N . VAL A 1 137 ? -9.046 -14.508 2.540 1.00 7.92 295 VAL A N 1
ATOM 1082 C CA . VAL A 1 137 ? -8.905 -13.234 3.208 1.00 8.22 295 VAL A CA 1
ATOM 1083 C C . VAL A 1 137 ? -8.603 -12.165 2.187 1.00 8.32 295 VAL A C 1
ATOM 1084 O O . VAL A 1 137 ? -7.734 -12.394 1.307 1.00 10.00 295 VAL A O 1
ATOM 1088 N N . LYS A 1 138 ? -9.305 -11.043 2.250 1.00 8.12 296 LYS A N 1
ATOM 1089 C CA . LYS A 1 138 ? -9.056 -9.913 1.369 1.00 8.28 296 LYS A CA 1
ATOM 1090 C C . LYS A 1 138 ? -8.899 -8.654 2.179 1.00 8.16 296 LYS A C 1
ATOM 1091 O O . LYS A 1 138 ? -9.539 -8.499 3.216 1.00 9.10 296 LYS A O 1
ATOM 1097 N N . ILE A 1 139 ? -8.120 -7.728 1.614 1.00 8.05 297 ILE A N 1
ATOM 1098 C CA . ILE A 1 139 ? -8.135 -6.326 2.071 1.00 8.12 297 ILE A CA 1
ATOM 1099 C C . ILE A 1 139 ? -8.640 -5.518 0.913 1.00 8.57 297 ILE A C 1
ATOM 1100 O O . ILE A 1 139 ? -8.155 -5.669 -0.223 1.00 8.94 297 ILE A O 1
ATOM 1105 N N . THR A 1 140 ? -9.630 -4.651 1.173 1.00 8.34 298 THR A N 1
ATOM 1106 C CA . THR A 1 140 ? -10.254 -3.820 0.131 1.00 8.50 298 THR A CA 1
ATOM 1107 C C . THR A 1 140 ? -10.277 -2.369 0.586 1.00 8.97 298 THR A C 1
ATOM 1108 O O . THR A 1 140 ? -10.099 -2.027 1.741 1.00 9.89 298 THR A O 1
ATOM 1112 N N . HIS A 1 141 ? -10.521 -1.479 -0.397 1.00 10.06 299 HIS A N 1
ATOM 1113 C CA . HIS A 1 141 ? -10.858 -0.094 -0.063 1.00 10.78 299 HIS A CA 1
ATOM 1114 C C . HIS A 1 141 ? -11.886 0.366 -1.098 1.00 11.55 299 HIS A C 1
ATOM 1115 O O . HIS A 1 141 ? -12.055 -0.181 -2.160 1.00 12.19 299 HIS A O 1
ATOM 1122 N N . SER A 1 142 ? -12.564 1.465 -0.750 1.00 14.20 300 SER A N 1
ATOM 1123 C CA . SER A 1 142 ? -13.718 1.914 -1.580 1.00 19.66 300 SER A CA 1
ATOM 1124 C C . SER A 1 142 ? -13.290 2.699 -2.696 1.00 27.59 300 SER A C 1
ATOM 1125 O O . SER A 1 142 ? -12.607 3.653 -2.474 1.00 24.52 300 SER A O 1
#